Protein AF-A0AAQ3PVM3-F1 (afdb_monomer_lite)

Structure (mmCIF, N/CA/C/O backbone):
data_AF-A0AAQ3PVM3-F1
#
_entry.id   AF-A0AAQ3PVM3-F1
#
loop_
_atom_site.group_PDB
_atom_site.id
_atom_site.type_symbol
_atom_site.label_atom_id
_atom_site.label_alt_id
_atom_site.label_comp_id
_atom_site.label_asym_id
_atom_site.label_entity_id
_atom_site.label_seq_id
_atom_site.pdbx_PDB_ins_code
_atom_site.Cartn_x
_atom_site.Cartn_y
_atom_site.Cartn_z
_atom_site.occupancy
_atom_site.B_iso_or_equiv
_atom_site.auth_seq_id
_atom_site.auth_comp_id
_atom_site.auth_asym_id
_atom_site.auth_atom_id
_atom_site.pdbx_PDB_model_num
ATOM 1 N N . MET A 1 1 ? 39.316 22.327 -29.196 1.00 39.28 1 MET A N 1
ATOM 2 C CA . MET A 1 1 ? 39.126 20.862 -29.170 1.00 39.28 1 MET A CA 1
ATOM 3 C C . MET A 1 1 ? 37.791 20.611 -28.493 1.00 39.28 1 MET A C 1
ATOM 5 O O . MET A 1 1 ? 37.679 20.874 -27.305 1.00 39.28 1 MET A O 1
ATOM 9 N N . SER A 1 2 ? 36.757 20.276 -29.267 1.00 45.22 2 SER A N 1
ATOM 10 C CA . SER A 1 2 ? 35.410 20.027 -28.738 1.00 45.22 2 SER A CA 1
ATOM 11 C C . SER A 1 2 ? 35.344 18.569 -28.289 1.00 45.22 2 SER A C 1
ATOM 13 O O . SER A 1 2 ? 35.587 17.677 -29.101 1.00 45.22 2 SER A O 1
ATOM 15 N N . MET A 1 3 ? 35.109 18.325 -26.999 1.00 50.25 3 MET A N 1
ATOM 16 C CA . MET A 1 3 ? 35.022 16.973 -26.446 1.00 50.25 3 MET A CA 1
ATOM 17 C C . MET A 1 3 ? 33.688 16.352 -26.859 1.00 50.25 3 MET A C 1
ATOM 19 O O . MET A 1 3 ? 32.635 16.740 -26.364 1.00 50.25 3 MET A O 1
ATOM 23 N N . SER A 1 4 ? 33.740 15.413 -27.803 1.00 56.28 4 SER A N 1
ATOM 24 C CA . SER A 1 4 ? 32.595 14.577 -28.168 1.00 56.28 4 SER A CA 1
ATOM 25 C C . SER A 1 4 ? 32.653 13.319 -27.310 1.00 56.28 4 SER A C 1
ATOM 27 O O . SER A 1 4 ? 33.367 12.374 -27.633 1.00 56.28 4 SER A O 1
ATOM 29 N N . CYS A 1 5 ? 31.957 13.336 -26.176 1.00 50.19 5 CYS A N 1
ATOM 30 C CA . CYS A 1 5 ? 31.7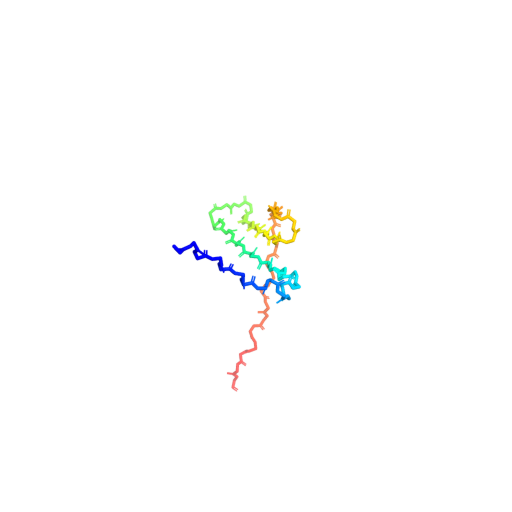77 12.155 -25.342 1.00 50.19 5 CYS A CA 1
ATOM 31 C C . CYS A 1 5 ? 30.733 11.250 -26.007 1.00 50.19 5 CYS A C 1
ATOM 33 O O . CYS A 1 5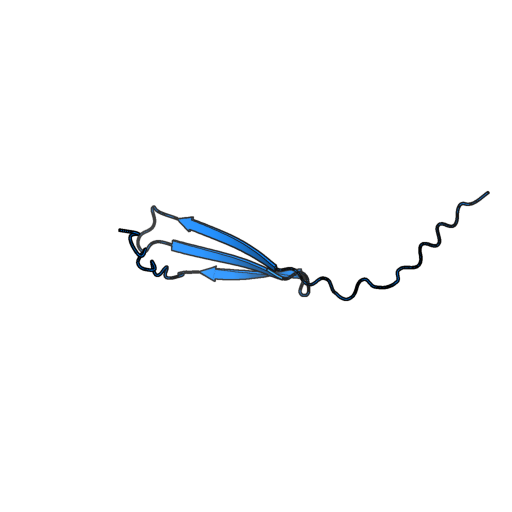 ? 29.546 11.340 -25.714 1.00 50.19 5 CYS A O 1
ATOM 35 N N . THR A 1 6 ? 31.158 10.400 -26.938 1.00 59.06 6 THR A N 1
ATOM 36 C CA . THR A 1 6 ? 30.334 9.288 -27.418 1.00 59.06 6 THR A CA 1
ATOM 37 C C . THR A 1 6 ? 30.457 8.142 -26.419 1.00 59.06 6 THR A C 1
ATOM 39 O O . THR A 1 6 ? 31.298 7.259 -26.580 1.00 59.06 6 THR A O 1
ATOM 42 N N . SER A 1 7 ? 29.655 8.158 -25.354 1.00 57.69 7 SER A N 1
ATOM 43 C CA . SER A 1 7 ? 29.383 6.931 -24.606 1.00 57.69 7 SER A CA 1
ATOM 44 C C . SER A 1 7 ? 28.252 6.210 -25.326 1.00 57.69 7 SER A C 1
ATOM 46 O O . SER A 1 7 ? 27.114 6.677 -25.324 1.00 57.69 7 SER A O 1
ATOM 48 N N . HIS A 1 8 ? 28.590 5.109 -25.989 1.00 49.00 8 HIS A N 1
ATOM 49 C CA . HIS A 1 8 ? 27.626 4.156 -26.518 1.00 49.00 8 HIS A CA 1
ATOM 50 C C . HIS A 1 8 ? 26.658 3.737 -25.398 1.00 49.00 8 HIS A C 1
ATOM 52 O O . HIS A 1 8 ? 27.054 3.035 -24.472 1.00 49.00 8 HIS A O 1
ATOM 58 N N . GLN A 1 9 ? 25.411 4.214 -25.470 1.00 52.34 9 GLN A N 1
ATOM 59 C CA . GLN A 1 9 ? 24.273 3.656 -24.741 1.00 52.34 9 GLN A CA 1
ATOM 60 C C . GLN A 1 9 ? 23.987 2.291 -25.351 1.00 52.34 9 GLN A C 1
ATOM 62 O O . GLN A 1 9 ? 23.378 2.190 -26.415 1.00 52.34 9 GLN A O 1
ATOM 67 N N . GLN A 1 10 ? 24.512 1.257 -24.713 1.00 56.38 10 GLN A N 1
ATOM 68 C CA . GLN A 1 10 ? 24.210 -0.118 -25.048 1.00 56.38 10 GLN A CA 1
ATOM 69 C C . GLN A 1 10 ? 23.800 -0.804 -23.744 1.00 56.38 10 GLN A C 1
ATOM 71 O O . GLN A 1 10 ? 24.588 -0.864 -22.802 1.00 56.38 10 GLN A O 1
ATOM 76 N N . ASP A 1 11 ? 22.537 -1.237 -23.739 1.00 52.16 11 ASP A N 1
ATOM 77 C CA . ASP A 1 11 ? 21.896 -2.174 -22.809 1.00 52.16 11 ASP A CA 1
ATOM 78 C C . ASP A 1 11 ? 21.314 -1.636 -21.484 1.00 52.16 11 ASP A C 1
ATOM 80 O O . ASP A 1 11 ? 21.443 -2.275 -20.444 1.00 52.16 11 ASP A O 1
ATOM 84 N N . ASP A 1 12 ? 20.554 -0.533 -21.521 1.00 57.19 12 ASP A N 1
ATOM 85 C CA . ASP A 1 12 ? 19.469 -0.333 -20.541 1.00 57.19 12 ASP A CA 1
ATOM 86 C C . ASP A 1 12 ? 18.210 -1.062 -21.051 1.00 57.19 12 ASP A C 1
ATOM 88 O O . ASP A 1 12 ? 17.249 -0.444 -21.512 1.00 57.19 12 ASP A O 1
ATOM 92 N N . GLU A 1 13 ? 18.225 -2.399 -21.032 1.00 59.62 13 GLU A N 1
ATOM 93 C CA . GLU A 1 13 ? 16.975 -3.167 -21.052 1.00 59.62 13 GLU A CA 1
ATOM 94 C C . GLU A 1 13 ? 16.158 -2.744 -19.823 1.00 59.62 13 GLU A C 1
ATOM 96 O O . GLU A 1 13 ? 16.543 -3.046 -18.695 1.00 59.62 13 GLU A O 1
ATOM 101 N N . ASP A 1 14 ? 15.082 -1.985 -20.055 1.00 64.44 14 ASP A N 1
ATOM 102 C CA . ASP A 1 14 ? 13.996 -1.614 -19.137 1.00 64.44 14 ASP A CA 1
ATOM 103 C C . ASP A 1 14 ? 14.156 -2.123 -17.693 1.00 64.44 14 ASP A C 1
ATOM 105 O O . ASP A 1 14 ? 13.546 -3.114 -17.277 1.00 64.44 14 ASP A O 1
ATOM 109 N N . SER A 1 15 ? 14.948 -1.413 -16.881 1.00 69.75 15 SER A N 1
ATOM 110 C CA . SER A 1 15 ? 15.001 -1.653 -15.437 1.00 69.75 15 SER A CA 1
ATOM 111 C C . SER A 1 15 ? 13.692 -1.164 -14.806 1.00 69.75 15 SER A C 1
ATOM 113 O O . SER A 1 15 ? 13.574 -0.057 -14.271 1.00 69.75 15 SER A O 1
ATOM 115 N N . SER A 1 16 ? 12.651 -1.985 -14.940 1.00 83.06 16 SER A N 1
ATOM 116 C CA . SER A 1 16 ? 11.354 -1.761 -14.322 1.00 83.06 16 SER A CA 1
ATOM 117 C C . SER A 1 16 ? 11.455 -2.089 -12.834 1.00 83.06 16 SER A C 1
ATOM 119 O O . SER A 1 16 ? 11.537 -3.255 -12.447 1.00 83.06 16 SER A O 1
ATOM 121 N N . PHE A 1 17 ? 11.412 -1.068 -11.983 1.00 87.25 17 PHE A N 1
ATOM 122 C CA . PHE A 1 17 ? 11.378 -1.207 -10.533 1.00 87.25 17 PHE A CA 1
ATOM 123 C C . PHE A 1 17 ? 10.008 -0.811 -9.980 1.00 87.25 17 PHE A C 1
ATOM 125 O O . PHE A 1 17 ? 9.254 -0.037 -10.580 1.00 87.25 17 PHE A O 1
ATOM 132 N N . MET A 1 18 ? 9.690 -1.347 -8.803 1.00 91.75 18 MET A N 1
ATOM 133 C CA . MET A 1 18 ? 8.480 -1.006 -8.064 1.00 91.75 18 MET A CA 1
ATOM 134 C C . MET A 1 18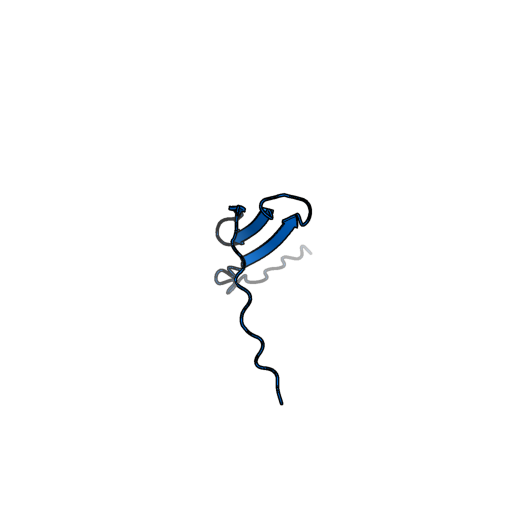 ? 8.841 -0.471 -6.685 1.00 91.75 18 MET A C 1
ATOM 136 O O . MET A 1 18 ? 9.696 -1.034 -6.002 1.00 91.75 18 MET A O 1
ATOM 140 N N . VAL A 1 19 ? 8.167 0.598 -6.268 1.00 93.31 19 VAL A N 1
ATOM 141 C CA . VAL A 1 19 ? 8.288 1.166 -4.920 1.00 93.31 19 VAL A CA 1
ATOM 142 C C . VAL A 1 19 ? 6.939 1.051 -4.231 1.00 93.31 19 VAL A C 1
ATOM 144 O O . VAL A 1 19 ? 5.920 1.411 -4.813 1.00 93.31 19 VAL A O 1
ATOM 147 N N . ALA A 1 20 ? 6.935 0.556 -2.997 1.00 94.12 20 ALA A N 1
ATOM 148 C CA . ALA A 1 20 ? 5.743 0.445 -2.169 1.00 94.12 20 ALA A CA 1
ATOM 149 C C . ALA A 1 20 ? 5.875 1.345 -0.933 1.00 94.12 20 ALA A C 1
ATOM 151 O O . ALA A 1 20 ? 6.878 1.280 -0.222 1.00 94.12 20 ALA A O 1
ATOM 152 N N . HIS A 1 21 ? 4.855 2.160 -0.666 1.00 92.56 21 HIS A N 1
ATOM 153 C CA . HIS A 1 21 ? 4.736 2.989 0.532 1.00 92.56 21 HIS A CA 1
ATOM 154 C C . HIS A 1 21 ? 3.465 2.603 1.294 1.00 92.56 21 HIS A C 1
ATOM 156 O O . HIS A 1 21 ? 2.368 2.664 0.738 1.00 92.56 21 HIS A O 1
ATOM 162 N N . LEU A 1 22 ? 3.620 2.171 2.547 1.00 93.06 22 LEU A N 1
ATOM 163 C CA . LEU A 1 22 ? 2.523 1.736 3.411 1.00 93.06 22 LEU A CA 1
ATOM 164 C C . LEU A 1 22 ? 2.227 2.812 4.458 1.00 93.06 22 LEU A C 1
ATOM 166 O O . LEU A 1 22 ? 3.072 3.107 5.302 1.00 93.06 22 LEU A O 1
ATOM 170 N N . GLU A 1 23 ? 1.008 3.337 4.438 1.00 92.00 23 GLU A N 1
ATOM 171 C CA . GLU A 1 23 ? 0.490 4.264 5.439 1.00 92.00 23 GLU A CA 1
ATOM 172 C C . GLU A 1 23 ? -0.503 3.541 6.347 1.00 92.00 23 GLU A C 1
ATOM 174 O O . GLU A 1 23 ? -1.452 2.904 5.885 1.00 92.00 23 GLU A O 1
ATOM 179 N N . ILE A 1 24 ? -0.282 3.640 7.657 1.00 90.06 24 ILE A N 1
ATOM 180 C CA . ILE A 1 24 ? -1.157 3.063 8.676 1.00 90.06 24 ILE A CA 1
ATOM 181 C C . ILE A 1 24 ? -1.617 4.201 9.577 1.00 90.06 24 ILE A C 1
ATOM 183 O O . ILE A 1 24 ? -0.791 4.869 10.201 1.00 90.06 24 ILE A O 1
ATOM 187 N N . TRP A 1 25 ? -2.932 4.389 9.688 1.00 87.06 25 TRP A N 1
ATOM 188 C CA . TRP A 1 25 ? -3.536 5.381 10.574 1.00 87.06 25 TRP A CA 1
ATOM 189 C C . TRP A 1 25 ? -4.117 4.694 11.817 1.00 87.06 25 TRP A C 1
ATOM 191 O O . TRP A 1 25 ? -5.295 4.357 11.854 1.00 87.06 25 TRP A O 1
ATOM 201 N N . PRO A 1 26 ? -3.330 4.499 12.893 1.00 79.38 26 PRO A N 1
ATOM 202 C CA . PRO A 1 26 ? -3.737 3.687 14.046 1.00 79.38 26 PRO A CA 1
ATOM 203 C C . PRO A 1 26 ? -4.882 4.283 14.880 1.00 79.38 26 PRO A C 1
ATOM 205 O O . PRO A 1 26 ? -5.355 3.641 15.813 1.00 79.38 26 PRO A O 1
ATOM 208 N N . ARG A 1 27 ? -5.301 5.523 14.597 1.00 85.19 27 ARG A N 1
ATOM 209 C CA . ARG A 1 27 ? -6.359 6.227 15.338 1.00 85.19 27 ARG A CA 1
ATOM 210 C C . ARG A 1 27 ? -7.717 6.226 14.630 1.00 85.19 27 ARG A C 1
ATOM 212 O O . ARG A 1 27 ? -8.676 6.711 15.223 1.00 85.19 27 ARG A O 1
ATOM 219 N N . SER A 1 28 ? -7.818 5.716 13.402 1.00 78.62 28 SER A N 1
ATOM 220 C CA . SER A 1 28 ? -9.107 5.549 12.724 1.00 78.62 28 SER A CA 1
ATOM 221 C C . SER A 1 28 ? -9.787 4.239 13.140 1.00 78.62 28 SER A C 1
ATOM 223 O O . SER A 1 28 ? -9.136 3.242 13.456 1.00 78.62 28 SER A O 1
ATOM 225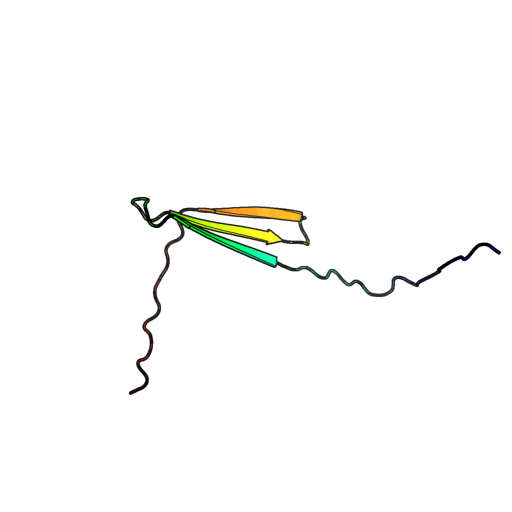 N N . GLN A 1 29 ? -11.122 4.256 13.189 1.00 78.31 29 GLN A N 1
ATOM 226 C CA . GLN A 1 29 ? -11.961 3.065 13.337 1.00 78.31 29 GLN A CA 1
ATOM 227 C C . GLN A 1 29 ? -12.974 3.047 12.180 1.00 78.31 29 GLN A C 1
ATOM 229 O O . GLN A 1 29 ? -13.819 3.943 12.125 1.00 78.31 29 GLN A O 1
ATOM 234 N N . PRO A 1 30 ? -12.909 2.067 11.257 1.00 79.19 30 PRO A N 1
ATOM 235 C CA . PRO A 1 30 ? -11.948 0.958 11.204 1.00 79.19 30 PRO A CA 1
ATOM 236 C C . PRO A 1 30 ? -10.504 1.433 10.966 1.00 79.19 30 PRO A C 1
ATOM 238 O O . PRO A 1 30 ? -10.293 2.545 10.487 1.00 79.19 30 PRO A O 1
ATOM 241 N N . LEU A 1 31 ? -9.527 0.588 11.321 1.00 84.25 31 LEU A N 1
ATOM 242 C CA . LEU A 1 31 ? -8.108 0.842 11.062 1.00 84.25 31 LEU A CA 1
ATOM 243 C C . LEU A 1 31 ? -7.914 1.108 9.566 1.00 84.25 31 LEU A C 1
ATOM 245 O O . LEU A 1 31 ? -8.163 0.231 8.740 1.00 84.25 31 LEU A O 1
ATOM 249 N N . GLU A 1 32 ? -7.476 2.314 9.225 1.00 88.38 32 GLU A N 1
ATOM 250 C CA . GLU A 1 32 ? -7.235 2.689 7.837 1.00 88.38 32 GLU A CA 1
ATOM 251 C C . GLU A 1 32 ? -5.794 2.349 7.462 1.00 88.38 32 GLU A C 1
ATOM 253 O O . GLU A 1 32 ? -4.835 2.858 8.050 1.00 88.38 32 GLU A O 1
ATOM 258 N N . ILE A 1 33 ? -5.662 1.458 6.482 1.00 90.88 33 ILE A N 1
ATOM 259 C CA . ILE A 1 33 ? -4.388 1.031 5.914 1.00 90.88 33 ILE A CA 1
ATOM 260 C C . ILE A 1 33 ? -4.433 1.304 4.416 1.00 90.88 33 ILE A C 1
ATOM 262 O O . ILE A 1 33 ? -5.320 0.801 3.714 1.00 90.88 33 ILE A O 1
ATOM 266 N N . THR A 1 34 ? -3.461 2.080 3.945 1.00 92.62 34 THR A N 1
ATOM 267 C CA . THR A 1 34 ? -3.334 2.493 2.548 1.00 92.62 34 THR A CA 1
ATOM 268 C C . THR A 1 34 ? -1.965 2.087 2.008 1.00 92.62 34 THR A C 1
ATOM 270 O O . THR A 1 34 ? -0.947 2.291 2.662 1.00 92.62 34 THR A O 1
ATOM 273 N N . LEU A 1 35 ? -1.930 1.507 0.809 1.00 94.12 35 LEU A N 1
ATOM 274 C CA . LEU A 1 35 ? -0.707 1.164 0.083 1.00 94.12 35 LEU A CA 1
ATOM 275 C C . LEU A 1 35 ? -0.635 1.983 -1.199 1.00 94.12 35 LEU A C 1
ATOM 277 O O . LEU A 1 35 ? -1.558 1.952 -2.013 1.00 94.12 35 LEU A O 1
ATOM 281 N N . HIS A 1 36 ? 0.487 2.658 -1.398 1.00 95.00 36 HIS A N 1
ATOM 282 C CA . HIS A 1 36 ? 0.818 3.333 -2.644 1.00 95.00 36 HIS A CA 1
ATOM 283 C C . HIS A 1 36 ? 1.903 2.541 -3.368 1.00 95.00 36 HIS A C 1
ATOM 285 O O . HIS A 1 36 ? 2.937 2.231 -2.774 1.00 95.00 36 HIS A O 1
ATOM 291 N N . ILE A 1 37 ? 1.674 2.211 -4.637 1.00 95.31 37 ILE A N 1
ATOM 292 C CA . ILE A 1 37 ? 2.630 1.491 -5.482 1.00 95.31 37 ILE A CA 1
ATOM 293 C C . ILE A 1 37 ? 3.018 2.384 -6.652 1.00 95.31 37 ILE A C 1
ATOM 295 O O . ILE A 1 37 ? 2.158 2.803 -7.420 1.00 95.31 37 ILE A O 1
ATOM 299 N N . PHE A 1 38 ? 4.311 2.637 -6.812 1.00 93.25 38 PHE A N 1
ATOM 300 C CA . PHE A 1 38 ? 4.875 3.262 -8.002 1.00 93.25 38 PHE A CA 1
ATOM 301 C C . PHE A 1 38 ? 5.482 2.196 -8.907 1.00 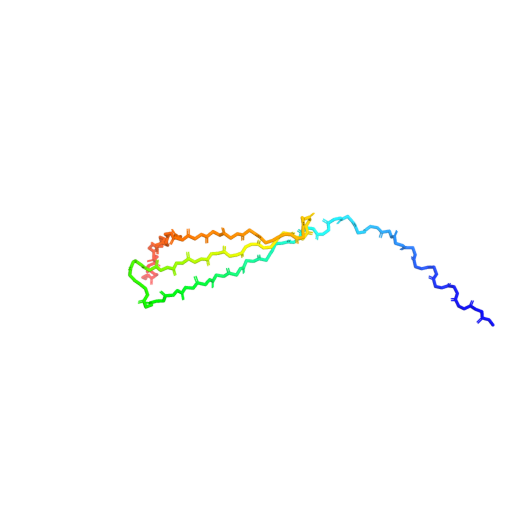93.25 38 PHE A C 1
ATOM 303 O O . PHE A 1 38 ? 6.252 1.358 -8.430 1.00 93.25 38 PHE A O 1
ATOM 310 N N . ARG A 1 39 ? 5.175 2.245 -10.206 1.00 90.75 39 ARG A N 1
ATOM 311 C CA . ARG A 1 39 ? 5.780 1.378 -11.230 1.00 90.75 39 ARG A CA 1
ATOM 312 C C . ARG A 1 39 ? 6.575 2.229 -12.211 1.00 90.75 39 ARG A C 1
ATOM 314 O O . ARG A 1 39 ? 5.985 3.041 -12.923 1.00 90.75 39 ARG A O 1
ATOM 321 N N . SER A 1 40 ? 7.892 2.031 -12.292 1.00 88.50 40 SER A N 1
ATOM 322 C CA . SER A 1 40 ? 8.747 2.876 -13.140 1.00 88.50 40 SER A CA 1
ATOM 323 C C . SER A 1 40 ? 8.424 2.762 -14.631 1.00 88.50 40 SER A C 1
ATOM 325 O O . SER A 1 40 ? 8.499 3.765 -15.331 1.00 88.50 40 SER A O 1
ATOM 327 N N . GLY A 1 41 ? 7.974 1.590 -15.096 1.00 85.31 41 GLY A N 1
ATOM 328 C CA . GLY A 1 41 ? 7.571 1.384 -16.493 1.00 85.31 41 GLY A CA 1
ATOM 329 C C . GLY A 1 41 ? 6.327 2.174 -16.923 1.00 85.31 41 GLY A C 1
ATOM 330 O O . GLY A 1 41 ? 6.146 2.422 -18.110 1.00 85.31 41 GLY A O 1
ATOM 331 N N . CYS A 1 42 ? 5.480 2.597 -15.978 1.00 83.38 42 CYS A N 1
ATOM 332 C CA . CYS A 1 42 ? 4.286 3.402 -16.263 1.00 83.38 42 CYS A CA 1
ATOM 333 C C . CYS A 1 42 ? 4.431 4.855 -15.786 1.00 83.38 42 CYS A C 1
ATOM 335 O O . CYS A 1 42 ? 3.702 5.720 -16.252 1.00 83.38 42 CYS A O 1
ATOM 337 N N . GLY A 1 43 ? 5.350 5.132 -14.853 1.00 87.00 43 GLY A N 1
ATOM 338 C CA . GLY A 1 43 ? 5.519 6.458 -14.249 1.00 87.00 43 GLY A CA 1
ATOM 339 C C . GLY A 1 43 ? 4.348 6.889 -13.358 1.00 87.00 43 GLY A C 1
ATOM 340 O O . GLY A 1 43 ? 4.241 8.064 -13.012 1.00 87.00 43 GLY A O 1
ATOM 341 N N . GLU A 1 44 ? 3.475 5.956 -12.977 1.00 90.00 44 GLU A N 1
ATOM 342 C CA . GLU A 1 44 ? 2.224 6.229 -12.273 1.00 90.00 44 GLU A CA 1
ATOM 343 C C . GLU A 1 44 ? 2.208 5.632 -10.862 1.00 90.00 44 GLU A C 1
ATOM 345 O O . GLU A 1 44 ? 2.855 4.618 -10.573 1.00 90.00 44 GLU A O 1
ATOM 350 N N . TRP A 1 45 ? 1.438 6.285 -9.987 1.00 93.56 45 TRP A N 1
ATOM 351 C CA . TRP A 1 45 ? 1.133 5.816 -8.640 1.00 93.56 45 TRP A CA 1
ATOM 352 C C . TRP A 1 45 ? -0.256 5.177 -8.600 1.00 93.56 45 TRP A C 1
ATOM 354 O O . TRP A 1 45 ? -1.261 5.835 -8.861 1.00 93.56 45 TRP A O 1
ATOM 364 N N . GLU A 1 46 ? -0.322 3.917 -8.187 1.00 94.44 46 GLU A N 1
ATOM 365 C CA . GLU A 1 46 ? -1.563 3.224 -7.843 1.00 94.44 46 GLU A CA 1
ATOM 366 C C . GLU A 1 46 ? -1.798 3.322 -6.327 1.00 94.44 46 GLU A C 1
ATOM 368 O O . GLU A 1 46 ? -0.863 3.193 -5.536 1.00 94.44 46 GLU A O 1
ATOM 373 N N . THR A 1 47 ? -3.043 3.558 -5.901 1.00 94.69 47 THR A N 1
ATOM 374 C CA . THR A 1 47 ? -3.408 3.668 -4.476 1.00 94.69 47 THR A CA 1
ATOM 375 C C . THR A 1 47 ? -4.459 2.628 -4.105 1.00 94.69 47 THR A C 1
ATOM 377 O O . THR A 1 47 ? -5.542 2.601 -4.686 1.00 94.69 47 THR A O 1
ATOM 380 N N . PHE A 1 48 ? -4.169 1.829 -3.081 1.00 92.94 48 PHE A N 1
ATOM 381 C CA . PHE A 1 48 ? -5.057 0.814 -2.519 1.00 92.94 48 PHE A CA 1
ATOM 382 C C . PHE A 1 48 ? -5.431 1.211 -1.095 1.00 92.94 48 PHE A C 1
ATOM 384 O O . PHE A 1 48 ? -4.551 1.429 -0.269 1.00 92.94 48 PHE A O 1
ATOM 391 N N . LYS A 1 49 ? -6.727 1.301 -0.797 1.00 91.06 49 LYS A N 1
ATOM 392 C CA . LYS A 1 49 ? -7.249 1.694 0.522 1.00 91.06 49 LYS A CA 1
ATOM 393 C C . LYS A 1 49 ? -7.950 0.523 1.201 1.00 91.06 49 LYS A C 1
ATOM 395 O O . LYS A 1 49 ? -8.341 -0.429 0.529 1.00 91.06 49 LYS A O 1
ATOM 400 N N . ASN A 1 50 ? -8.186 0.647 2.506 1.00 84.62 50 ASN A N 1
ATOM 401 C CA . ASN A 1 50 ? -8.927 -0.328 3.317 1.00 84.62 50 ASN A CA 1
ATOM 402 C C . ASN 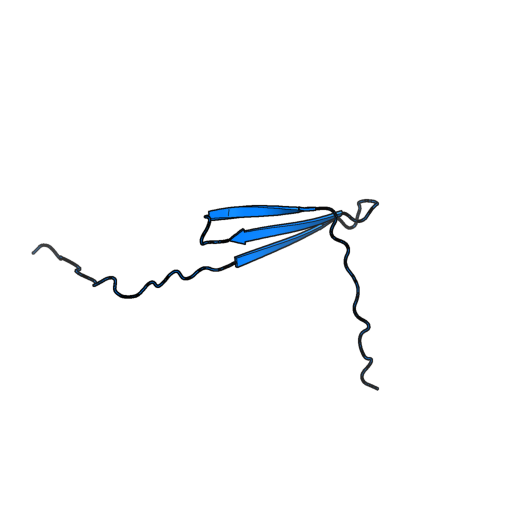A 1 50 ? -8.301 -1.731 3.288 1.00 84.62 50 ASN A C 1
ATOM 404 O O . ASN A 1 50 ? -9.002 -2.739 3.197 1.00 84.62 50 ASN A O 1
ATOM 408 N N . LEU A 1 51 ? -6.970 -1.801 3.335 1.00 86.62 51 LEU A N 1
ATOM 409 C CA . LEU A 1 51 ? -6.267 -3.079 3.332 1.00 86.62 51 LEU A CA 1
ATOM 410 C C . LEU A 1 51 ? -6.485 -3.823 4.650 1.00 86.62 51 LEU A C 1
ATOM 412 O O . LEU A 1 51 ? -6.366 -3.255 5.733 1.00 86.62 51 LEU A O 1
ATOM 416 N N . HIS A 1 52 ? -6.771 -5.118 4.552 1.00 84.06 52 HIS A N 1
ATOM 417 C CA . HIS A 1 52 ? -6.885 -6.002 5.705 1.00 84.06 52 HIS A CA 1
ATOM 418 C C . HIS A 1 52 ? -5.547 -6.707 5.937 1.00 84.06 52 HIS A C 1
ATOM 420 O O . HIS A 1 52 ? -5.066 -7.444 5.077 1.00 84.06 52 HIS A O 1
ATOM 426 N N . VAL A 1 53 ? -4.937 -6.489 7.103 1.00 75.81 53 VAL A N 1
ATOM 427 C CA . VAL A 1 53 ? -3.692 -7.167 7.486 1.00 75.81 53 VAL A CA 1
ATOM 428 C C . VAL A 1 53 ? -4.022 -8.467 8.208 1.00 75.81 53 VAL A C 1
ATOM 430 O O . VAL A 1 53 ? -4.667 -8.466 9.255 1.00 75.81 53 VAL A O 1
ATOM 433 N N . HIS A 1 54 ? -3.537 -9.579 7.662 1.00 81.75 54 HIS A N 1
ATOM 434 C CA . HIS A 1 54 ? -3.565 -10.880 8.318 1.00 81.75 54 HIS A CA 1
ATOM 435 C C . HIS A 1 54 ? -2.230 -11.103 9.031 1.00 81.75 54 HIS A C 1
ATOM 437 O O . HIS A 1 54 ? -1.181 -11.154 8.391 1.00 81.75 54 HIS A O 1
ATOM 443 N N . MET A 1 55 ? -2.258 -11.242 10.356 1.00 76.12 55 MET A N 1
ATOM 444 C CA . MET A 1 55 ? -1.072 -11.639 11.115 1.00 76.12 55 MET A CA 1
ATOM 445 C C . MET A 1 55 ? -0.835 -13.138 10.915 1.00 76.12 55 MET A C 1
ATOM 447 O O . MET A 1 55 ? -1.705 -13.950 11.234 1.00 76.12 55 MET A O 1
ATOM 451 N N . ALA A 1 56 ? 0.331 -13.510 10.384 1.00 79.12 56 ALA A N 1
ATOM 452 C CA . ALA A 1 56 ? 0.744 -14.907 10.342 1.00 79.12 56 ALA A CA 1
ATOM 453 C C . ALA A 1 56 ? 1.140 -15.366 11.758 1.00 79.12 56 ALA A C 1
ATOM 455 O O . ALA A 1 56 ? 1.795 -14.603 12.475 1.00 79.12 56 ALA A O 1
ATOM 456 N N . PRO A 1 57 ? 0.772 -16.587 12.183 1.00 73.31 57 PRO A N 1
ATOM 457 C CA . PRO A 1 57 ? 1.219 -17.109 13.463 1.00 73.31 57 PRO A CA 1
ATOM 458 C C . PRO A 1 57 ? 2.744 -17.239 13.446 1.00 73.31 57 PRO A C 1
ATOM 460 O O . PRO A 1 57 ? 3.315 -17.953 12.622 1.00 73.31 57 PRO A O 1
ATOM 463 N N . THR A 1 58 ? 3.414 -16.546 14.362 1.00 74.69 58 THR A N 1
ATOM 464 C CA . THR A 1 58 ? 4.827 -16.780 14.644 1.00 74.69 58 THR A CA 1
ATOM 465 C C . THR A 1 58 ? 4.955 -18.188 15.208 1.00 74.69 58 THR A C 1
ATOM 467 O O . THR A 1 58 ? 4.430 -18.483 16.282 1.00 74.69 58 THR A O 1
ATOM 470 N N . ALA A 1 59 ? 5.645 -19.076 14.490 1.00 69.62 59 ALA A N 1
ATOM 471 C CA . ALA A 1 59 ? 6.103 -20.323 15.081 1.00 69.62 59 ALA A CA 1
ATOM 472 C C . ALA A 1 59 ? 7.063 -19.946 16.217 1.00 69.62 59 ALA A C 1
ATOM 474 O O . ALA A 1 59 ? 8.171 -19.470 15.968 1.00 69.62 59 ALA A O 1
ATOM 475 N N . ALA A 1 60 ? 6.607 -20.070 17.462 1.00 67.50 60 ALA A N 1
ATOM 476 C CA . ALA A 1 60 ? 7.487 -19.957 18.610 1.00 67.50 60 ALA A CA 1
ATOM 477 C C . ALA A 1 60 ? 8.547 -21.056 18.469 1.00 67.50 60 ALA A C 1
ATOM 479 O O . ALA A 1 60 ? 8.212 -22.239 18.455 1.00 67.50 60 ALA A O 1
ATOM 480 N N . VAL A 1 61 ? 9.809 -20.663 18.302 1.00 63.97 61 VAL A N 1
ATOM 481 C CA . VAL A 1 61 ? 10.933 -21.595 18.392 1.00 63.97 61 VAL A CA 1
ATOM 482 C C . VAL A 1 61 ? 11.047 -21.968 19.869 1.00 63.97 61 VAL A C 1
ATOM 484 O O . VAL A 1 61 ? 11.515 -21.160 20.670 1.00 63.97 61 VAL A O 1
ATOM 487 N N . THR A 1 62 ? 10.505 -23.130 20.231 1.00 58.47 62 THR A N 1
ATOM 488 C CA . THR A 1 62 ? 10.683 -23.778 21.541 1.00 58.47 62 THR A CA 1
ATOM 489 C C . THR A 1 62 ? 12.015 -24.493 21.621 1.00 58.47 62 THR A C 1
ATOM 491 O O . THR A 1 62 ? 12.347 -25.171 20.621 1.00 58.47 62 THR A O 1
#

Organism: NCBI:txid547442

Secondary structure (DSSP, 8-state):
-----------------EEEEEEEETTSSSPEEEEEEEETTTTEEEEE-SPPPPPPP-----

Radius of gyration: 21.63 Å; chains: 1; bounding box: 51×45×51 Å

Foldseek 3Di:
DDDDPPDPPDDPPPPWDKDKDWDWDCPDVVTKIKIWMAIPVVRDIDIDIPDDDDDDDDPPPD

pLDDT: mean 77.82, std 15.59, range [39.28, 95.31]

Sequence (62 aa):
MSMSCTSHQQDDEDSSFMVAHLEIWPRSQPLEITLHIFRSGCGEWETFKNLHVHMAPTAAVT